Protein AF-A0A353N3M9-F1 (afdb_monomer_lite)

Secondary structure (DSSP, 8-state):
-EE----S--PPPSS--HHHHHHHHHHHHHHHHHHHHHTT-SSEE----TT--TT-GGGHHHHHHHHHHHHHHHHHHHHHHHHHHHHHHHHHS--

Foldseek 3Di:
DEEDAQEP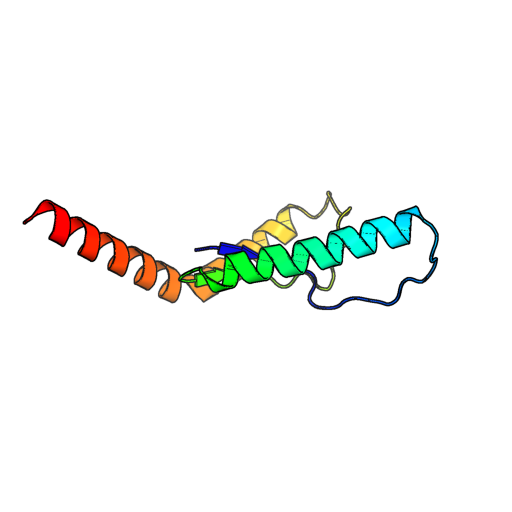DDDDDPDPDPVSVVVSVVSVVVVVVSVVVQVPDLDYQYFHCHPPDPPPPVCVVVVVVSSVVSVVVCVVSVVVVVVVVVVVVVVVVVD

Radius of gyration: 18.01 Å; chains: 1; bounding box: 42×25×53 Å

Sequence (95 aa):
IAVSVDPSAMPRIEDPNMINIMRRCDLIRGIYISRIQTEKADVCICPDMSDTHWSEFLSSREFMRIGEEEARKRLPEIRKATRRRRNWLFRLLSS

Structure (mmCIF, N/CA/C/O backbone):
data_AF-A0A353N3M9-F1
#
_entry.id   AF-A0A353N3M9-F1
#
loop_
_atom_site.group_PDB
_atom_site.id
_atom_site.type_symbol
_atom_site.label_atom_id
_atom_site.label_alt_id
_atom_site.label_comp_id
_atom_site.label_asym_id
_atom_site.label_entity_id
_atom_site.label_seq_id
_atom_site.pdbx_PDB_ins_code
_atom_site.Cartn_x
_atom_site.Cartn_y
_atom_site.Cartn_z
_atom_site.occupancy
_atom_site.B_iso_or_equiv
_atom_site.auth_seq_id
_atom_site.auth_comp_id
_atom_site.auth_asym_id
_atom_site.auth_atom_id
_atom_site.pdbx_PDB_model_num
ATOM 1 N N . ILE A 1 1 ? -8.946 -2.622 9.921 1.00 92.06 1 ILE A N 1
ATOM 2 C CA . ILE A 1 1 ? -8.090 -1.511 9.453 1.00 92.06 1 ILE A CA 1
ATOM 3 C C . ILE A 1 1 ? -7.161 -2.111 8.418 1.00 92.06 1 ILE A C 1
ATOM 5 O O . ILE A 1 1 ? -6.608 -3.167 8.706 1.00 92.06 1 ILE A O 1
ATOM 9 N N . ALA A 1 2 ? -7.061 -1.507 7.242 1.00 94.69 2 ALA A N 1
ATOM 10 C CA . ALA A 1 2 ? -6.159 -1.923 6.173 1.00 94.69 2 ALA A CA 1
ATOM 11 C C . ALA A 1 2 ? -5.273 -0.745 5.751 1.00 94.69 2 ALA A C 1
ATOM 13 O O . ALA A 1 2 ? -5.599 0.410 6.036 1.00 94.69 2 ALA A O 1
ATOM 14 N N . VAL A 1 3 ? -4.164 -1.054 5.086 1.00 93.69 3 VAL A N 1
ATOM 15 C CA . VAL A 1 3 ? -3.255 -0.078 4.483 1.00 93.69 3 VAL A CA 1
ATOM 16 C C . VAL A 1 3 ? -3.029 -0.510 3.039 1.00 93.69 3 VAL A C 1
ATOM 18 O O . VAL A 1 3 ? -2.722 -1.679 2.814 1.00 93.69 3 VAL A O 1
ATOM 21 N N . SER A 1 4 ? -3.197 0.401 2.084 1.00 92.94 4 SER A N 1
ATOM 22 C CA . SER A 1 4 ? -2.866 0.172 0.673 1.00 92.94 4 SER A CA 1
ATOM 23 C C . SER A 1 4 ? -1.878 1.231 0.203 1.00 92.94 4 SER A C 1
ATOM 25 O O . SER A 1 4 ? -2.028 2.407 0.513 1.00 92.94 4 SER A O 1
ATOM 27 N N . VAL A 1 5 ? -0.868 0.787 -0.540 1.00 90.62 5 VAL A N 1
ATOM 28 C CA . VAL A 1 5 ? 0.147 1.623 -1.203 1.00 90.62 5 VAL A CA 1
ATOM 29 C C . VAL A 1 5 ? 0.080 1.441 -2.721 1.00 90.62 5 VAL A C 1
ATOM 31 O O . VAL A 1 5 ? 1.086 1.540 -3.422 1.00 90.62 5 VAL A O 1
ATOM 34 N N . ASP A 1 6 ? -1.103 1.083 -3.225 1.00 89.44 6 ASP A N 1
ATOM 35 C CA . ASP A 1 6 ? -1.316 0.889 -4.654 1.00 89.44 6 ASP A CA 1
ATOM 36 C C . ASP A 1 6 ? -1.061 2.200 -5.413 1.00 89.44 6 ASP A C 1
ATOM 38 O O . ASP A 1 6 ? -1.424 3.276 -4.930 1.00 89.44 6 ASP A O 1
ATOM 42 N N . PRO A 1 7 ? -0.457 2.140 -6.611 1.00 83.56 7 PRO A N 1
ATOM 43 C CA . PRO A 1 7 ? -0.185 3.340 -7.385 1.00 83.56 7 PRO A CA 1
ATOM 44 C C . PRO A 1 7 ? -1.491 4.031 -7.799 1.00 83.56 7 PRO A C 1
ATOM 46 O O . PRO A 1 7 ? -2.440 3.384 -8.248 1.00 83.56 7 PRO A O 1
ATOM 49 N N . SER A 1 8 ? -1.515 5.362 -7.704 1.00 78.12 8 SER A N 1
ATOM 50 C CA . SER A 1 8 ? -2.668 6.193 -8.080 1.00 78.12 8 SER A CA 1
ATOM 51 C C . SER A 1 8 ? -2.890 6.265 -9.593 1.00 78.12 8 SER A C 1
ATOM 53 O O . SER A 1 8 ? -4.012 6.480 -10.054 1.00 78.12 8 SER A O 1
ATOM 55 N N . ALA A 1 9 ? -1.832 6.044 -10.375 1.00 81.69 9 ALA A N 1
ATOM 56 C CA . ALA A 1 9 ? -1.866 6.042 -11.827 1.00 81.69 9 ALA A CA 1
ATOM 57 C C . ALA A 1 9 ? -1.111 4.846 -12.407 1.00 81.69 9 ALA A C 1
ATOM 59 O O . ALA A 1 9 ? -0.164 4.316 -11.828 1.00 81.69 9 ALA A O 1
ATOM 60 N N . MET A 1 10 ? -1.529 4.438 -13.603 1.0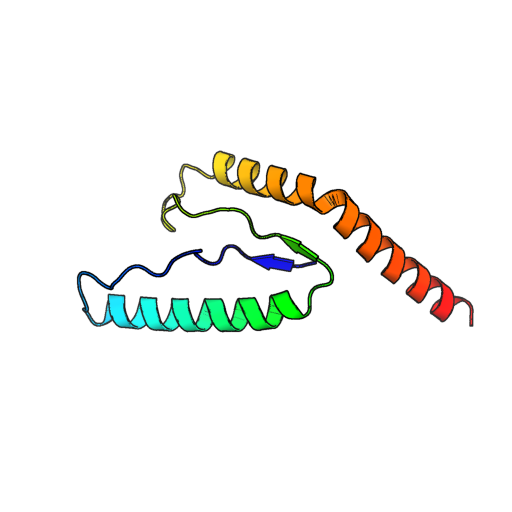0 82.69 10 MET A N 1
ATOM 61 C CA . MET A 1 10 ? -0.942 3.316 -14.320 1.00 82.69 10 MET A CA 1
ATOM 62 C C . MET A 1 10 ? -0.356 3.796 -15.652 1.00 82.69 10 MET A C 1
ATOM 64 O O . MET A 1 10 ? -1.047 3.728 -16.672 1.00 82.69 10 MET A O 1
ATOM 68 N N . PRO A 1 11 ? 0.907 4.262 -15.689 1.00 81.81 11 PRO A N 1
ATOM 69 C CA . PRO A 1 11 ? 1.500 4.800 -16.912 1.00 81.81 11 PRO A CA 1
ATOM 70 C C . PRO A 1 11 ? 1.567 3.734 -18.010 1.00 81.81 11 PRO A C 1
ATOM 72 O O . PRO A 1 11 ? 1.499 2.530 -17.729 1.00 81.81 11 PRO A O 1
ATOM 75 N N . ARG A 1 12 ? 1.665 4.171 -19.268 1.00 85.62 12 ARG A N 1
ATOM 76 C CA . ARG A 1 12 ? 1.800 3.272 -20.421 1.00 85.62 12 ARG A CA 1
ATOM 77 C C . ARG A 1 12 ? 3.108 2.483 -20.309 1.00 85.62 12 ARG A C 1
ATOM 79 O O . ARG A 1 12 ? 4.097 2.996 -19.802 1.00 85.62 12 ARG A O 1
ATOM 86 N N . ILE A 1 13 ? 3.112 1.239 -20.783 1.00 85.50 13 ILE A N 1
ATOM 87 C CA . ILE A 1 13 ? 4.356 0.469 -20.895 1.00 85.50 13 ILE A CA 1
ATOM 88 C C . ILE A 1 13 ? 5.173 1.072 -22.043 1.00 85.50 13 ILE A C 1
ATOM 90 O O . ILE A 1 13 ? 4.711 1.055 -23.183 1.00 85.50 13 ILE A O 1
ATOM 94 N N . GLU A 1 14 ? 6.349 1.619 -21.734 1.00 81.81 14 GLU A N 1
ATOM 95 C CA . GLU A 1 14 ? 7.248 2.224 -22.727 1.00 81.81 14 GLU A CA 1
ATOM 96 C C . GLU A 1 14 ? 7.986 1.163 -23.558 1.00 81.81 14 GLU A C 1
ATOM 98 O O . GLU A 1 14 ? 8.026 1.268 -24.780 1.00 81.81 14 GLU A O 1
ATOM 103 N N . ASP A 1 15 ? 8.484 0.102 -22.912 1.00 90.81 15 ASP A N 1
ATOM 104 C CA . ASP A 1 15 ? 9.151 -1.039 -23.554 1.00 90.81 15 ASP A CA 1
ATOM 105 C C . ASP A 1 15 ? 8.396 -2.348 -23.248 1.00 90.81 15 ASP A C 1
ATOM 107 O O . ASP A 1 15 ? 8.549 -2.911 -22.156 1.00 90.81 15 ASP A O 1
ATOM 111 N N . PRO A 1 16 ? 7.535 -2.840 -24.159 1.00 90.56 16 PRO A N 1
ATOM 112 C CA . PRO A 1 16 ? 6.673 -3.996 -23.925 1.00 90.56 16 PRO A CA 1
ATOM 113 C C . PRO A 1 16 ? 7.405 -5.333 -24.117 1.00 90.56 16 PRO A C 1
ATOM 115 O O . PRO A 1 16 ? 6.929 -6.225 -24.817 1.00 90.56 16 PRO A O 1
ATOM 118 N N . ASN A 1 17 ? 8.559 -5.503 -23.476 1.00 95.06 17 ASN A N 1
ATOM 119 C CA . ASN A 1 17 ? 9.207 -6.805 -23.382 1.00 95.06 17 ASN A CA 1
ATOM 120 C C . ASN A 1 17 ? 8.448 -7.739 -22.412 1.00 95.06 17 ASN A C 1
ATOM 122 O O . ASN A 1 17 ? 7.640 -7.297 -21.590 1.00 95.06 17 ASN A O 1
ATOM 126 N N . MET A 1 18 ? 8.726 -9.046 -22.487 1.00 95.50 18 MET A N 1
ATOM 127 C CA . MET A 1 18 ? 8.030 -10.065 -21.685 1.00 95.50 18 MET A CA 1
ATOM 128 C C . MET A 1 18 ? 8.065 -9.767 -20.177 1.00 95.50 18 MET A C 1
ATOM 130 O O . MET A 1 18 ? 7.047 -9.894 -19.502 1.00 95.50 18 MET A O 1
ATOM 134 N N . ILE A 1 19 ? 9.208 -9.320 -19.649 1.00 92.56 19 ILE A N 1
ATOM 135 C CA . ILE A 1 19 ? 9.373 -9.015 -18.221 1.00 92.56 19 ILE A CA 1
ATOM 136 C C . ILE A 1 19 ? 8.475 -7.845 -17.807 1.00 92.56 19 ILE A C 1
ATOM 138 O O . ILE A 1 19 ? 7.791 -7.917 -16.785 1.00 92.56 19 ILE A O 1
ATOM 142 N N . ASN A 1 20 ? 8.428 -6.785 -18.614 1.00 90.31 20 ASN A N 1
ATOM 143 C CA . ASN A 1 20 ? 7.592 -5.617 -18.348 1.00 90.31 20 ASN A CA 1
ATOM 144 C C . ASN A 1 20 ? 6.096 -5.932 -18.474 1.00 90.31 20 ASN A C 1
ATOM 146 O O . ASN A 1 20 ? 5.303 -5.456 -17.658 1.00 90.31 20 ASN A O 1
ATOM 150 N N . ILE A 1 21 ? 5.709 -6.779 -19.434 1.00 93.75 21 ILE A N 1
ATOM 151 C CA . ILE A 1 21 ? 4.333 -7.278 -19.560 1.00 93.75 21 ILE A CA 1
ATOM 152 C C . ILE A 1 21 ? 3.945 -8.083 -18.314 1.00 93.75 21 ILE A C 1
ATOM 154 O O . ILE A 1 21 ? 2.921 -7.789 -17.698 1.00 93.75 21 ILE A O 1
ATOM 158 N N . MET A 1 22 ? 4.774 -9.044 -17.895 1.00 94.12 22 MET A N 1
ATOM 159 C CA . MET A 1 22 ? 4.511 -9.861 -16.705 1.00 94.12 22 MET A CA 1
ATOM 160 C C . MET A 1 22 ? 4.399 -9.006 -15.439 1.00 94.12 22 MET A C 1
ATOM 162 O O . MET A 1 22 ? 3.408 -9.113 -14.717 1.00 94.12 22 MET A O 1
ATOM 166 N N . ARG A 1 23 ? 5.346 -8.081 -15.217 1.00 89.50 23 ARG A N 1
ATOM 167 C CA . ARG A 1 23 ? 5.297 -7.136 -14.090 1.00 89.50 23 ARG A CA 1
ATOM 168 C C . ARG A 1 23 ? 4.004 -6.321 -14.104 1.00 89.50 23 ARG A C 1
ATOM 170 O O . ARG A 1 23 ? 3.412 -6.093 -13.051 1.00 89.50 23 ARG A O 1
ATOM 177 N N . ARG A 1 24 ? 3.540 -5.887 -15.281 1.00 91.12 24 ARG A N 1
ATOM 178 C CA . ARG A 1 24 ? 2.279 -5.148 -15.399 1.00 91.12 24 ARG A CA 1
ATOM 179 C C . ARG A 1 24 ? 1.073 -6.015 -15.051 1.00 91.12 24 ARG A C 1
ATOM 181 O O . ARG A 1 24 ? 0.193 -5.538 -14.339 1.00 91.12 24 ARG A O 1
ATOM 188 N N . CYS A 1 25 ? 1.026 -7.257 -15.526 1.00 94.38 25 CYS A N 1
ATOM 189 C CA . CYS A 1 25 ? -0.038 -8.197 -15.179 1.00 94.38 25 CYS A CA 1
ATOM 190 C C . CYS A 1 25 ? -0.104 -8.437 -13.666 1.00 94.38 25 CYS A C 1
ATOM 192 O O . CYS A 1 25 ? -1.193 -8.397 -13.091 1.00 94.38 25 CYS A O 1
ATOM 194 N N . ASP A 1 26 ? 1.047 -8.625 -13.019 1.00 92.75 26 ASP A N 1
ATOM 195 C CA . ASP A 1 26 ? 1.122 -8.819 -11.571 1.00 92.75 26 ASP A CA 1
ATOM 196 C C . ASP A 1 26 ? 0.707 -7.562 -10.802 1.00 92.75 26 ASP A C 1
ATOM 198 O O . ASP A 1 26 ? -0.050 -7.670 -9.840 1.00 92.75 26 ASP A O 1
ATOM 202 N N . LEU A 1 27 ? 1.104 -6.371 -11.265 1.00 91.06 27 LEU A N 1
ATOM 203 C CA . LEU A 1 27 ? 0.662 -5.107 -10.677 1.00 91.06 27 LEU A CA 1
ATOM 204 C C . LEU A 1 27 ? -0.862 -4.932 -10.786 1.00 91.06 27 LEU A C 1
ATOM 206 O O . LEU A 1 27 ? -1.510 -4.629 -9.789 1.00 91.06 27 LEU A O 1
ATOM 210 N N . ILE A 1 28 ? -1.456 -5.166 -11.966 1.00 93.31 28 ILE A N 1
ATOM 211 C CA . ILE A 1 28 ? -2.918 -5.095 -12.161 1.00 93.31 28 ILE A CA 1
ATOM 212 C C . ILE A 1 28 ? -3.621 -6.072 -11.219 1.00 93.31 28 ILE A C 1
ATOM 214 O O . ILE A 1 28 ? -4.558 -5.692 -10.516 1.00 93.31 28 ILE A O 1
ATOM 218 N N . ARG A 1 29 ? -3.162 -7.328 -11.181 1.00 94.88 29 ARG A N 1
ATOM 219 C CA . ARG A 1 29 ? -3.722 -8.351 -10.293 1.00 94.88 29 ARG A CA 1
ATOM 220 C C . ARG A 1 29 ? -3.622 -7.920 -8.828 1.00 94.88 29 ARG A C 1
ATOM 222 O O . ARG A 1 29 ? -4.607 -8.038 -8.102 1.00 94.88 29 ARG A O 1
ATOM 229 N N . GLY A 1 30 ? -2.462 -7.415 -8.413 1.00 93.31 30 GLY A N 1
ATOM 230 C CA . GLY A 1 30 ? -2.201 -6.929 -7.060 1.00 93.31 30 GLY A CA 1
ATOM 231 C C . GLY A 1 30 ? -3.174 -5.831 -6.642 1.00 93.31 30 GLY A C 1
ATOM 232 O O . GLY A 1 30 ? -3.826 -5.974 -5.610 1.00 93.31 30 GLY A O 1
ATOM 233 N N . ILE A 1 31 ? -3.365 -4.815 -7.490 1.00 92.44 31 ILE A N 1
ATOM 234 C CA . ILE A 1 31 ? -4.306 -3.711 -7.242 1.00 92.44 31 ILE A CA 1
ATOM 235 C C . ILE A 1 31 ? -5.735 -4.235 -7.061 1.00 92.44 31 ILE A C 1
ATOM 237 O O . ILE A 1 31 ? -6.426 -3.848 -6.121 1.00 92.44 31 ILE A O 1
ATOM 241 N N . TYR A 1 32 ? -6.194 -5.146 -7.92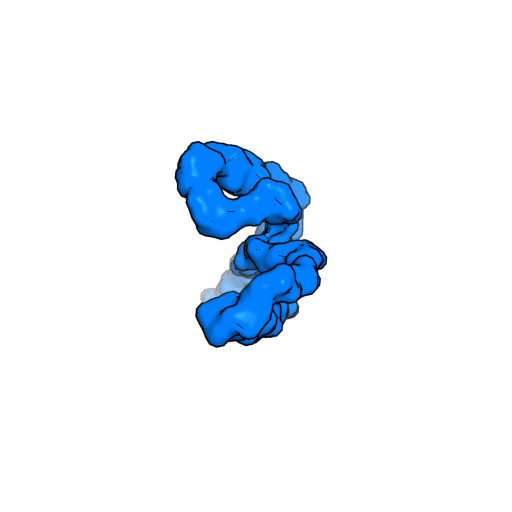6 1.00 94.38 32 TYR A N 1
ATOM 242 C CA . TYR A 1 32 ? -7.539 -5.718 -7.800 1.00 94.38 32 TYR A CA 1
ATOM 243 C C . TYR A 1 32 ? -7.718 -6.513 -6.500 1.00 94.38 32 TYR A C 1
ATOM 245 O O . TYR A 1 32 ? -8.743 -6.377 -5.832 1.00 94.38 32 TYR A O 1
ATOM 253 N N . ILE A 1 33 ? -6.726 -7.319 -6.112 1.00 93.25 33 ILE A N 1
ATOM 254 C CA . ILE A 1 33 ? -6.763 -8.082 -4.856 1.00 93.25 33 ILE A CA 1
ATOM 255 C C . ILE A 1 33 ? -6.767 -7.136 -3.652 1.00 93.25 33 ILE A C 1
ATOM 257 O O . ILE A 1 33 ? -7.602 -7.285 -2.758 1.00 93.25 33 ILE A O 1
ATOM 261 N N . SER A 1 34 ? -5.865 -6.155 -3.645 1.00 93.31 34 SER A N 1
ATOM 262 C CA . SER A 1 34 ? -5.758 -5.138 -2.599 1.00 93.31 34 SER A CA 1
ATOM 263 C C . SER A 1 34 ? -7.070 -4.368 -2.445 1.00 93.31 34 SER A C 1
ATOM 265 O O . SER A 1 34 ? -7.586 -4.230 -1.335 1.00 93.31 34 SER A O 1
ATOM 267 N N . ARG A 1 35 ? -7.704 -3.977 -3.554 1.00 92.38 35 ARG A N 1
ATOM 268 C CA . ARG A 1 35 ? -9.024 -3.336 -3.549 1.00 92.38 35 ARG A CA 1
ATOM 269 C C . ARG A 1 35 ? -10.097 -4.206 -2.889 1.00 92.38 35 ARG A C 1
ATOM 271 O O . ARG A 1 35 ? -10.790 -3.741 -1.992 1.00 92.38 35 ARG A O 1
ATOM 278 N N . ILE A 1 36 ? -10.198 -5.483 -3.261 1.00 93.12 36 ILE A N 1
ATOM 279 C CA . ILE A 1 36 ? -11.180 -6.410 -2.664 1.00 93.12 36 ILE A CA 1
ATOM 280 C C . ILE A 1 36 ? -10.952 -6.575 -1.151 1.00 93.12 36 ILE A C 1
ATOM 282 O O . ILE A 1 36 ? -11.904 -6.731 -0.382 1.00 93.12 36 ILE A O 1
ATOM 286 N N . GLN A 1 37 ? -9.694 -6.571 -0.704 1.00 90.75 37 GLN A N 1
ATOM 287 C CA . GLN A 1 37 ? -9.354 -6.678 0.716 1.00 90.75 37 GLN A CA 1
ATOM 288 C C . GLN A 1 37 ? -9.651 -5.382 1.481 1.00 90.75 37 GLN A C 1
ATOM 290 O O . GLN A 1 37 ? -10.196 -5.430 2.586 1.00 90.75 37 GLN A O 1
ATOM 295 N N . THR A 1 38 ? -9.322 -4.230 0.897 1.00 93.81 38 THR A N 1
ATOM 296 C CA . THR A 1 38 ? -9.499 -2.911 1.519 1.00 93.81 38 THR A CA 1
ATOM 297 C C . THR A 1 38 ? -10.963 -2.475 1.572 1.00 93.81 38 THR A C 1
ATOM 299 O O . THR A 1 38 ? -11.360 -1.884 2.574 1.00 93.81 38 THR A O 1
ATOM 302 N N . GLU A 1 39 ? -11.799 -2.855 0.598 1.00 92.44 39 GLU A N 1
ATOM 303 C CA . GLU A 1 39 ? -13.257 -2.619 0.611 1.00 92.44 39 GLU A CA 1
ATOM 304 C C . GLU A 1 39 ? -13.956 -3.253 1.828 1.00 92.44 39 GLU A C 1
ATOM 306 O O . GLU A 1 39 ? -14.998 -2.777 2.276 1.00 92.44 39 GLU A O 1
ATOM 311 N N . LYS A 1 40 ? -13.373 -4.308 2.410 1.00 91.19 40 LYS A N 1
ATOM 312 C CA . LYS A 1 40 ? -13.897 -4.975 3.614 1.00 91.19 40 LYS A CA 1
ATOM 313 C C . LYS A 1 40 ? -13.392 -4.356 4.920 1.00 91.19 40 LYS A C 1
ATOM 315 O O . LYS A 1 40 ? -13.784 -4.801 6.001 1.00 91.19 40 LYS A O 1
ATOM 320 N N . ALA A 1 41 ? -12.488 -3.382 4.860 1.00 92.69 41 ALA A N 1
ATOM 321 C CA . ALA A 1 41 ? -11.901 -2.785 6.047 1.00 92.69 41 ALA A CA 1
ATOM 322 C C . ALA A 1 41 ? -12.791 -1.672 6.619 1.00 92.69 41 ALA A C 1
ATOM 324 O O . ALA A 1 41 ? -13.267 -0.807 5.898 1.00 92.69 41 ALA A O 1
ATOM 325 N N . ASP A 1 42 ? -12.929 -1.629 7.951 1.00 94.06 42 ASP A N 1
ATOM 326 C CA . ASP A 1 42 ? -13.629 -0.527 8.638 1.00 94.06 42 ASP A CA 1
ATOM 327 C C . ASP A 1 42 ? -12.992 0.852 8.371 1.00 94.06 42 ASP A C 1
ATOM 329 O O . ASP A 1 42 ? -13.662 1.876 8.447 1.00 94.06 42 ASP A O 1
ATOM 333 N N . VAL A 1 43 ? -11.676 0.863 8.135 1.00 95.19 43 VAL A N 1
ATOM 334 C CA . VAL A 1 43 ? -10.858 2.040 7.819 1.00 95.19 43 VAL A CA 1
ATOM 335 C C . VAL A 1 43 ? -9.729 1.574 6.905 1.00 95.19 43 VAL A C 1
ATOM 337 O O . VAL A 1 43 ? -9.071 0.576 7.230 1.00 95.19 43 VAL A O 1
ATOM 340 N N . CYS A 1 44 ? -9.494 2.294 5.810 1.00 95.06 44 CYS A N 1
ATOM 341 C CA . CYS A 1 44 ? -8.359 2.093 4.915 1.00 95.06 44 CYS A CA 1
ATOM 342 C C . CYS A 1 44 ? -7.462 3.337 4.928 1.00 95.06 44 CYS A C 1
ATOM 344 O O . CYS A 1 44 ? -7.955 4.455 4.773 1.00 95.06 44 CYS A O 1
ATOM 346 N N . ILE A 1 45 ? -6.162 3.136 5.140 1.00 95.12 45 ILE A N 1
ATOM 347 C CA . ILE A 1 45 ? -5.137 4.180 5.063 1.00 95.12 45 ILE A CA 1
ATOM 348 C C . ILE A 1 45 ? -4.459 4.044 3.699 1.00 95.12 45 ILE A C 1
ATOM 350 O O . ILE A 1 45 ? -3.935 2.975 3.388 1.00 95.12 45 ILE A O 1
ATOM 354 N N . CYS A 1 46 ? -4.490 5.105 2.898 1.00 92.88 46 CYS A N 1
ATOM 355 C CA . 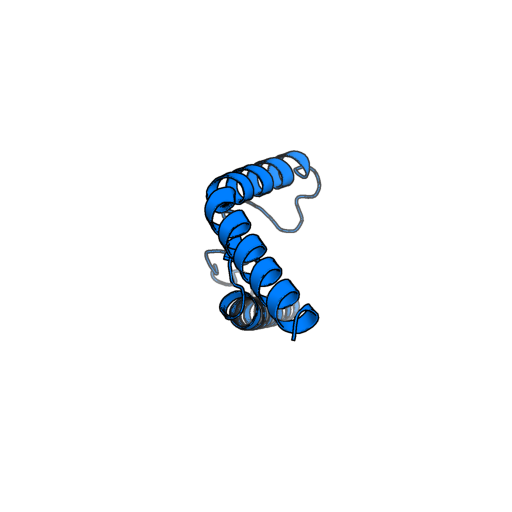CYS A 1 46 ? -3.945 5.118 1.541 1.00 92.88 46 CYS A CA 1
ATOM 356 C C . CYS A 1 46 ? -2.982 6.299 1.407 1.00 92.88 46 CYS A C 1
ATOM 358 O O . CYS A 1 46 ? -3.424 7.374 0.999 1.00 92.88 46 CYS A O 1
ATOM 360 N N . PRO A 1 47 ? -1.716 6.152 1.833 1.00 91.50 47 PRO A N 1
ATOM 361 C CA . PRO A 1 47 ? -0.746 7.211 1.653 1.00 91.50 47 PRO A CA 1
ATOM 362 C C . PRO A 1 47 ? -0.487 7.520 0.186 1.00 91.50 47 PRO A C 1
ATOM 364 O O . PRO A 1 47 ? -0.537 6.630 -0.662 1.00 91.50 47 PRO A O 1
ATOM 367 N N . ASP A 1 48 ? -0.213 8.792 -0.093 1.00 86.38 48 ASP A N 1
ATOM 368 C CA . ASP A 1 48 ? 0.154 9.224 -1.433 1.00 86.38 48 ASP A CA 1
ATOM 369 C C . ASP A 1 48 ? 1.602 8.825 -1.733 1.00 86.38 48 ASP A C 1
ATOM 371 O O . ASP A 1 48 ? 2.525 9.194 -1.009 1.00 86.38 48 ASP A O 1
ATOM 375 N N . MET A 1 49 ? 1.773 8.036 -2.791 1.00 83.75 49 MET A N 1
ATOM 376 C CA . MET A 1 49 ? 3.051 7.466 -3.220 1.00 83.75 49 MET A CA 1
ATOM 377 C C . MET A 1 49 ? 3.362 7.836 -4.681 1.00 83.75 49 MET A C 1
ATOM 379 O O . MET A 1 49 ? 4.176 7.167 -5.317 1.00 83.75 49 MET A O 1
ATOM 383 N N . SER A 1 50 ? 2.698 8.856 -5.247 1.00 75.38 50 SER A N 1
ATOM 384 C CA . SER A 1 50 ? 2.776 9.200 -6.677 1.00 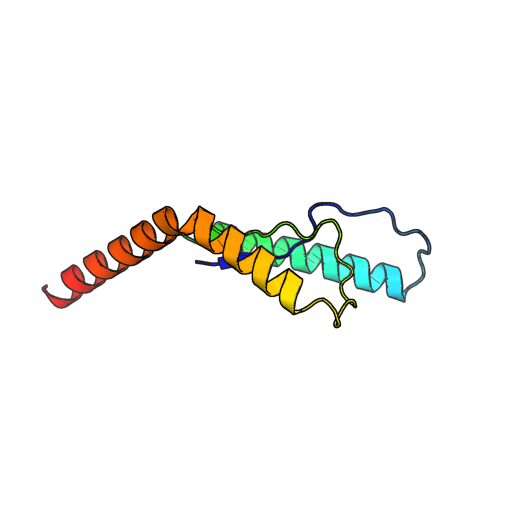75.38 50 SER A CA 1
ATOM 385 C C . SER A 1 50 ? 4.188 9.497 -7.192 1.00 75.38 50 SER A C 1
ATOM 387 O O . SER A 1 50 ? 4.472 9.200 -8.350 1.00 75.38 50 SER A O 1
ATOM 389 N N . ASP A 1 51 ? 5.077 10.001 -6.334 1.00 70.81 51 ASP A N 1
ATOM 390 C CA . ASP A 1 51 ? 6.452 10.372 -6.701 1.00 70.81 51 ASP A CA 1
ATOM 391 C C . ASP A 1 51 ? 7.499 9.316 -6.302 1.00 70.81 51 ASP A C 1
ATOM 393 O O . ASP A 1 51 ? 8.698 9.574 -6.340 1.00 70.81 51 ASP A O 1
ATOM 397 N N . THR A 1 52 ? 7.067 8.118 -5.896 1.00 73.56 52 THR A N 1
ATOM 398 C CA . THR A 1 52 ? 7.964 7.083 -5.365 1.00 73.56 52 THR A CA 1
ATOM 399 C C . THR A 1 52 ? 8.228 5.967 -6.366 1.00 73.56 52 THR A C 1
ATOM 401 O O . THR A 1 52 ? 7.304 5.325 -6.872 1.00 73.56 52 THR A O 1
ATOM 404 N N . HIS A 1 53 ? 9.506 5.635 -6.572 1.00 73.56 53 HIS A N 1
ATOM 405 C CA . HIS A 1 53 ? 9.874 4.421 -7.292 1.00 73.56 53 HIS A CA 1
ATOM 406 C C . HIS A 1 53 ? 10.011 3.228 -6.334 1.00 73.56 53 HIS A C 1
ATOM 408 O O . HIS A 1 53 ? 10.651 3.310 -5.289 1.00 73.56 53 HIS A O 1
ATOM 414 N N . TRP A 1 54 ? 9.477 2.066 -6.719 1.00 67.69 54 TRP A N 1
ATOM 415 C CA . TRP A 1 54 ? 9.489 0.842 -5.896 1.00 67.69 54 TRP A CA 1
ATOM 416 C C . TRP A 1 54 ? 10.893 0.342 -5.500 1.00 67.69 54 TRP A C 1
ATOM 418 O O . TRP A 1 54 ? 11.025 -0.477 -4.596 1.00 67.69 54 TRP A O 1
ATOM 428 N N . SER A 1 55 ? 11.943 0.804 -6.182 1.00 76.62 55 SER A N 1
ATOM 429 C CA . SER A 1 55 ? 13.341 0.459 -5.886 1.00 76.62 55 SER A CA 1
ATOM 430 C C . SER A 1 55 ? 14.073 1.505 -5.039 1.00 76.62 55 SER A C 1
ATOM 432 O O . SER A 1 55 ? 15.292 1.422 -4.887 1.00 76.62 55 SER A O 1
ATOM 434 N N . GLU A 1 56 ? 13.381 2.524 -4.536 1.00 81.12 56 GLU A N 1
ATOM 435 C CA . GLU A 1 56 ? 13.996 3.631 -3.809 1.00 81.12 56 GLU A CA 1
ATOM 436 C C . GLU A 1 56 ? 14.167 3.305 -2.319 1.00 81.12 56 GLU A C 1
ATOM 438 O O . GLU A 1 56 ? 13.464 3.797 -1.444 1.00 81.12 56 GLU A O 1
ATOM 443 N N . PHE A 1 57 ? 15.137 2.447 -2.006 1.00 79.88 57 PHE A N 1
ATOM 444 C CA . PHE A 1 57 ? 15.344 1.961 -0.635 1.00 79.88 57 PHE A CA 1
ATOM 445 C C . PHE A 1 57 ? 15.970 2.992 0.319 1.00 79.88 57 PHE A C 1
ATOM 447 O O . PHE A 1 57 ? 15.909 2.824 1.539 1.00 79.88 57 PHE A O 1
ATOM 454 N N . LEU A 1 58 ? 16.572 4.062 -0.207 1.00 84.50 58 LEU A N 1
ATOM 455 C CA . LEU A 1 58 ? 17.258 5.076 0.603 1.00 84.50 58 LEU A CA 1
ATOM 456 C C . LEU A 1 58 ? 16.288 6.056 1.286 1.00 84.50 58 LEU A C 1
ATOM 458 O O . LEU A 1 58 ? 16.638 6.644 2.309 1.00 84.50 58 LEU A O 1
ATOM 462 N N . SER A 1 59 ? 15.052 6.157 0.795 1.00 84.88 59 SER A N 1
ATOM 463 C CA . SER A 1 59 ? 14.046 7.131 1.247 1.00 84.88 59 SER A CA 1
ATOM 464 C C . SER A 1 59 ? 13.109 6.584 2.335 1.00 84.88 59 SER A C 1
ATOM 466 O O . SER A 1 59 ? 12.023 7.101 2.572 1.00 84.88 59 SER A O 1
ATOM 468 N N . SER A 1 60 ? 13.544 5.553 3.068 1.00 86.94 60 SER A N 1
ATOM 469 C CA . SER A 1 60 ? 12.746 4.887 4.112 1.00 86.94 60 SER A CA 1
ATOM 470 C C . SER A 1 60 ? 12.158 5.833 5.170 1.00 86.94 60 SER A C 1
ATOM 472 O O . SER A 1 60 ? 11.006 5.659 5.562 1.00 86.94 60 SER A O 1
ATOM 474 N N . ARG A 1 61 ? 12.908 6.853 5.616 1.00 90.00 61 ARG A N 1
ATOM 475 C CA . ARG A 1 61 ? 12.398 7.850 6.579 1.00 90.00 61 ARG A CA 1
ATOM 476 C C . ARG A 1 61 ? 11.239 8.658 6.009 1.00 90.00 61 ARG A C 1
ATOM 478 O O . ARG A 1 61 ? 10.307 8.972 6.741 1.00 90.00 61 ARG A O 1
ATOM 485 N N . GLU A 1 62 ? 11.303 8.980 4.724 1.00 89.50 62 GLU A N 1
ATOM 486 C CA . GLU A 1 62 ? 10.259 9.743 4.054 1.00 89.50 62 GLU A CA 1
ATOM 487 C C . GLU A 1 62 ? 8.980 8.912 3.932 1.00 89.50 62 GLU A C 1
ATOM 489 O O . GLU A 1 62 ? 7.905 9.378 4.301 1.00 89.50 62 GLU A O 1
ATOM 494 N N . PHE A 1 63 ? 9.091 7.631 3.570 1.00 89.56 63 PHE A N 1
ATOM 495 C CA . PHE A 1 63 ? 7.933 6.730 3.553 1.00 89.56 63 PHE A CA 1
ATOM 496 C C . PHE A 1 63 ? 7.300 6.552 4.935 1.00 89.56 63 PHE A C 1
ATOM 498 O O . PHE A 1 63 ? 6.074 6.516 5.050 1.00 89.56 63 PHE A O 1
ATOM 505 N N . MET A 1 64 ? 8.113 6.478 5.996 1.00 91.25 64 MET A N 1
ATOM 506 C CA . MET A 1 64 ? 7.595 6.453 7.368 1.00 91.25 64 MET A CA 1
ATOM 507 C C . MET A 1 64 ? 6.831 7.738 7.691 1.00 91.25 64 MET A C 1
ATOM 509 O O . MET A 1 64 ? 5.723 7.663 8.216 1.00 91.25 64 MET A O 1
ATOM 513 N N . ARG A 1 65 ? 7.382 8.904 7.331 1.00 93.31 65 ARG A N 1
ATOM 514 C CA . ARG A 1 65 ? 6.739 10.206 7.548 1.00 93.31 65 ARG A CA 1
ATOM 515 C C . ARG A 1 65 ? 5.388 10.294 6.835 1.00 93.31 65 ARG A C 1
ATOM 517 O O . ARG A 1 65 ? 4.394 10.631 7.474 1.00 93.31 65 ARG A O 1
ATOM 524 N N . ILE A 1 66 ? 5.335 9.938 5.551 1.00 92.81 66 ILE A N 1
ATOM 525 C CA . ILE A 1 66 ? 4.098 9.935 4.753 1.00 92.81 66 ILE A CA 1
ATOM 526 C C . ILE A 1 66 ? 3.060 8.994 5.386 1.00 92.81 66 ILE A C 1
ATOM 528 O O . ILE A 1 66 ? 1.905 9.373 5.592 1.00 92.81 66 ILE A O 1
ATOM 532 N N . GLY A 1 67 ? 3.476 7.781 5.764 1.00 93.19 67 GLY A N 1
ATOM 533 C CA . GLY A 1 67 ? 2.602 6.816 6.430 1.00 93.19 67 GLY A CA 1
ATOM 534 C C . GLY A 1 67 ? 2.072 7.313 7.779 1.00 93.19 67 GLY A C 1
ATOM 535 O O . GLY A 1 67 ? 0.884 7.157 8.074 1.00 93.19 67 GLY A O 1
ATOM 536 N N . GLU A 1 68 ? 2.921 7.945 8.594 1.00 95.31 68 GLU A N 1
ATOM 537 C CA . GLU A 1 68 ? 2.525 8.539 9.872 1.00 95.31 68 GLU A CA 1
ATOM 538 C C . GLU A 1 68 ? 1.512 9.670 9.699 1.00 95.31 68 GLU A C 1
ATOM 540 O O . GLU A 1 68 ? 0.527 9.729 10.438 1.00 95.31 68 GLU A O 1
ATOM 545 N N . GLU A 1 69 ? 1.740 10.573 8.749 1.00 95.62 69 GLU A N 1
ATOM 546 C CA . GLU A 1 69 ? 0.846 11.701 8.488 1.00 95.62 69 GLU A CA 1
ATOM 547 C C . GLU A 1 69 ? -0.545 11.225 8.072 1.00 95.62 69 GLU A C 1
ATOM 549 O O . GLU A 1 69 ? -1.556 11.696 8.601 1.00 95.62 69 GLU A O 1
ATOM 554 N N . GLU A 1 70 ? -0.606 10.227 7.199 1.00 95.75 70 GLU A N 1
ATOM 555 C CA . GLU A 1 70 ? -1.863 9.654 6.720 1.00 95.75 70 GLU A CA 1
ATOM 556 C C . GLU A 1 70 ? -2.588 8.859 7.805 1.00 95.75 70 GLU A C 1
ATOM 558 O O . GLU A 1 70 ? -3.803 8.993 7.989 1.00 95.75 70 GLU A O 1
ATOM 563 N N . ALA A 1 71 ? -1.848 8.119 8.632 1.00 96.00 71 ALA A N 1
ATOM 564 C CA . ALA A 1 71 ? -2.414 7.478 9.811 1.00 96.00 71 ALA A CA 1
ATOM 565 C C . ALA A 1 71 ? -2.963 8.505 10.817 1.00 96.00 71 ALA A C 1
ATOM 567 O O . ALA A 1 71 ? -4.059 8.308 11.353 1.00 96.00 71 ALA A O 1
ATOM 568 N N . ARG A 1 72 ? -2.252 9.621 11.051 1.00 96.75 72 ARG A N 1
ATOM 569 C CA . ARG A 1 72 ? -2.701 10.704 11.946 1.00 96.75 72 ARG A CA 1
ATOM 570 C C . ARG A 1 72 ? -4.012 11.320 11.471 1.00 96.75 72 ARG A C 1
ATOM 572 O O . ARG A 1 72 ? -4.912 11.492 12.295 1.00 96.75 72 ARG A O 1
ATOM 579 N N . LYS A 1 73 ? -4.164 11.574 10.166 1.00 96.50 73 LYS A N 1
ATOM 580 C CA . LYS A 1 73 ? -5.418 12.078 9.569 1.00 96.50 73 LYS A CA 1
ATOM 581 C C . LYS A 1 73 ? -6.601 11.137 9.832 1.00 96.50 73 LYS A C 1
ATOM 583 O O . LYS A 1 73 ? -7.710 11.598 10.089 1.00 96.50 73 LYS A O 1
ATOM 588 N N . ARG A 1 74 ? -6.362 9.820 9.848 1.00 95.81 74 ARG A N 1
ATOM 589 C CA . ARG A 1 74 ? -7.393 8.783 10.058 1.00 95.81 74 ARG A CA 1
ATOM 590 C C . ARG A 1 74 ? -7.589 8.351 11.514 1.00 95.81 74 ARG A C 1
ATOM 592 O O . ARG A 1 74 ? -8.469 7.531 11.790 1.00 95.81 74 ARG A O 1
ATOM 599 N N . LEU A 1 75 ? -6.841 8.9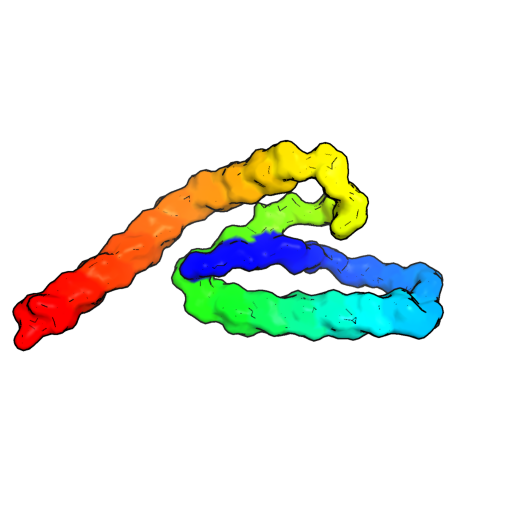06 12.474 1.00 95.69 75 LEU A N 1
ATOM 600 C CA . LEU A 1 75 ? -6.953 8.549 13.898 1.00 95.69 75 LEU A CA 1
ATOM 601 C C . LEU A 1 75 ? -8.390 8.583 14.455 1.00 95.69 75 LEU A C 1
ATOM 603 O O . LEU A 1 75 ? -8.738 7.668 15.211 1.00 95.69 75 LEU A O 1
ATOM 607 N N . PRO A 1 76 ? -9.249 9.570 14.122 1.00 94.81 76 PRO A N 1
ATOM 608 C CA . PRO A 1 76 ? -10.632 9.581 14.599 1.00 94.81 76 PRO A CA 1
ATOM 609 C C . PRO A 1 76 ? -11.439 8.359 14.131 1.00 94.81 76 PRO A C 1
ATOM 611 O O . PRO A 1 76 ? -12.122 7.719 14.937 1.00 94.81 76 PRO A O 1
ATOM 614 N N . GLU A 1 77 ? -11.323 7.995 12.852 1.00 95.12 77 GLU A N 1
ATOM 615 C CA . GLU A 1 77 ? -11.991 6.832 12.253 1.00 95.12 77 GLU A CA 1
ATOM 616 C C . GLU A 1 77 ? -11.477 5.527 12.872 1.00 95.12 77 GLU A C 1
ATOM 618 O O . GLU A 1 77 ? -12.267 4.676 13.288 1.00 95.12 77 GLU A O 1
ATOM 623 N N . ILE A 1 78 ? -10.154 5.412 13.028 1.00 94.31 78 ILE A N 1
ATOM 624 C CA . ILE A 1 78 ? -9.488 4.266 13.660 1.00 94.31 78 ILE A CA 1
ATOM 625 C C . ILE A 1 78 ? -10.012 4.061 15.084 1.00 94.31 78 ILE A C 1
ATOM 627 O O . ILE A 1 78 ? -10.449 2.966 15.443 1.00 94.31 78 ILE A O 1
ATOM 631 N N . ARG A 1 79 ? -10.038 5.124 15.899 1.00 93.94 79 ARG A N 1
ATOM 632 C CA . ARG A 1 79 ? -10.544 5.066 17.280 1.00 93.94 79 ARG A CA 1
ATOM 633 C C . ARG A 1 79 ? -12.008 4.626 17.328 1.00 93.94 79 ARG A C 1
ATOM 635 O O . ARG A 1 79 ? -12.373 3.805 18.175 1.00 93.94 79 ARG A O 1
ATOM 642 N N . LYS A 1 80 ? -12.845 5.133 16.416 1.00 93.44 80 LYS A N 1
ATOM 643 C CA . LYS A 1 80 ? -14.263 4.756 16.307 1.00 93.44 80 LYS A CA 1
ATOM 644 C C . LYS A 1 80 ? -14.428 3.270 15.970 1.00 93.44 80 LYS A C 1
ATOM 646 O O . LYS A 1 80 ? -15.201 2.585 16.647 1.00 93.44 80 LYS A O 1
ATOM 651 N N . ALA A 1 81 ? -13.690 2.768 14.980 1.00 91.44 81 ALA A N 1
ATOM 652 C CA . ALA A 1 81 ? -13.727 1.366 14.567 1.00 91.44 81 ALA A CA 1
ATOM 653 C C . ALA A 1 81 ? -13.292 0.421 15.703 1.00 91.44 81 ALA A C 1
ATOM 655 O O . ALA A 1 81 ? -13.991 -0.548 16.014 1.00 91.44 81 ALA A O 1
ATOM 656 N N . THR A 1 82 ? -12.202 0.751 16.402 1.00 89.19 82 THR A N 1
ATOM 657 C CA . THR A 1 82 ? -11.695 -0.050 17.528 1.00 89.19 82 THR A CA 1
ATOM 658 C C . THR A 1 82 ? -12.676 -0.078 18.703 1.00 89.19 82 THR A C 1
ATOM 660 O O . THR A 1 82 ? -12.928 -1.138 19.282 1.00 89.19 82 THR A O 1
ATOM 663 N N . ARG A 1 83 ? -13.311 1.058 19.033 1.00 87.56 83 ARG A N 1
ATOM 664 C CA . ARG A 1 83 ? -14.314 1.119 20.112 1.00 87.56 83 ARG A CA 1
ATOM 665 C C . ARG A 1 83 ? -15.554 0.276 19.801 1.00 87.56 83 ARG A C 1
ATOM 667 O O . ARG A 1 83 ? -16.072 -0.387 20.698 1.00 87.56 83 ARG A O 1
ATOM 674 N N . ARG A 1 84 ? -16.021 0.276 18.545 1.00 77.88 84 ARG A N 1
ATOM 675 C CA . ARG A 1 84 ? -17.181 -0.523 18.106 1.00 77.88 84 ARG A CA 1
ATOM 676 C C . ARG A 1 84 ? -16.945 -2.021 18.316 1.00 77.88 84 ARG A C 1
ATOM 678 O O . ARG A 1 84 ? -17.811 -2.685 18.880 1.00 77.88 84 ARG A O 1
ATOM 685 N N . ARG A 1 85 ? -15.771 -2.533 17.925 1.00 75.88 85 ARG A N 1
ATOM 686 C CA . ARG A 1 85 ? -15.413 -3.952 18.114 1.00 75.88 85 ARG A CA 1
ATOM 687 C C . ARG A 1 85 ? -15.338 -4.340 19.587 1.00 75.88 85 ARG A C 1
ATOM 689 O O . ARG A 1 85 ? -15.888 -5.365 19.976 1.00 75.88 85 ARG A O 1
ATOM 696 N N . ARG A 1 86 ? -14.722 -3.494 20.417 1.00 78.06 86 ARG A N 1
ATOM 697 C CA . ARG A 1 86 ? -14.611 -3.729 21.862 1.00 78.06 86 ARG A CA 1
ATOM 698 C C . ARG A 1 86 ? -15.983 -3.869 22.529 1.00 78.06 86 ARG A C 1
ATOM 700 O O . ARG A 1 86 ? -16.202 -4.804 23.286 1.00 78.06 86 ARG A O 1
ATOM 707 N N . ASN A 1 87 ? -16.923 -2.980 22.210 1.00 74.19 87 ASN A N 1
ATOM 708 C CA . ASN A 1 87 ? -18.271 -3.031 22.782 1.00 74.19 87 ASN A CA 1
ATOM 709 C C . ASN A 1 87 ? -19.060 -4.278 22.347 1.00 74.19 87 ASN A C 1
ATOM 711 O O . ASN A 1 87 ? -19.877 -4.769 23.119 1.00 74.19 87 ASN A O 1
ATOM 715 N N . TRP A 1 88 ? -18.832 -4.788 21.133 1.00 75.75 88 TRP A N 1
ATOM 716 C CA . TRP A 1 88 ? -19.436 -6.042 20.670 1.00 75.75 88 TRP A CA 1
ATOM 717 C C . TRP A 1 88 ? -18.877 -7.259 21.422 1.00 75.75 88 TRP A C 1
ATOM 719 O O . TRP A 1 88 ? -19.658 -8.071 21.908 1.00 75.75 88 TRP A O 1
ATOM 729 N N . LEU A 1 89 ? -17.552 -7.329 21.609 1.00 76.12 89 LEU A N 1
ATOM 730 C CA . LEU A 1 89 ? -16.903 -8.390 22.393 1.00 76.12 89 LEU A CA 1
ATOM 731 C C . LEU A 1 89 ? -17.397 -8.415 23.844 1.00 76.12 89 LEU A C 1
ATOM 733 O O . LEU A 1 89 ? -17.725 -9.477 24.360 1.00 76.12 89 LEU A O 1
ATOM 737 N N . PHE A 1 90 ? -17.513 -7.248 24.486 1.00 76.88 90 PHE A N 1
ATOM 738 C CA . PHE A 1 90 ? -18.034 -7.174 25.852 1.00 76.88 90 PHE A CA 1
ATOM 739 C C . PHE A 1 90 ? -19.474 -7.683 25.966 1.00 76.88 90 PHE A C 1
ATOM 741 O O . PHE A 1 90 ? -19.780 -8.357 26.940 1.00 76.88 90 PHE A O 1
ATOM 748 N N . ARG A 1 91 ? -20.348 -7.416 24.984 1.00 73.50 91 ARG A N 1
ATOM 749 C CA . ARG A 1 91 ? -21.742 -7.908 24.992 1.00 73.50 91 ARG A CA 1
ATOM 750 C C . ARG A 1 91 ? -21.844 -9.423 24.827 1.00 73.50 91 ARG A C 1
ATOM 752 O O . ARG A 1 91 ? -22.710 -10.025 25.440 1.00 73.50 91 ARG A O 1
ATOM 759 N N . LEU A 1 92 ? -20.968 -10.024 24.025 1.00 75.31 92 LEU A N 1
ATOM 760 C CA . LEU A 1 92 ? -20.925 -11.478 23.833 1.00 75.31 92 LEU A CA 1
ATOM 761 C C . LEU A 1 92 ? -20.373 -12.232 25.042 1.00 75.31 92 LEU A C 1
ATOM 763 O O . LEU A 1 92 ? -20.774 -13.359 25.272 1.00 75.31 92 LEU A O 1
ATOM 767 N N . LEU A 1 93 ? -19.456 -11.622 25.797 1.00 71.19 93 LEU A N 1
ATOM 768 C CA . LEU A 1 93 ? -18.872 -12.219 27.004 1.00 71.19 93 LEU A CA 1
ATOM 769 C C . LEU A 1 93 ? -19.706 -11.974 28.275 1.00 71.19 93 LEU A C 1
ATOM 771 O O . LEU A 1 93 ? -19.345 -12.469 29.337 1.00 71.19 93 LEU A O 1
ATOM 775 N N . SER A 1 94 ? -20.771 -11.171 28.188 1.00 65.31 94 SER A N 1
ATOM 776 C CA . SER A 1 94 ? -21.681 -10.853 29.302 1.00 65.31 94 SER A CA 1
ATOM 777 C C . SER A 1 94 ? -23.106 -11.393 29.108 1.00 65.31 94 SER A C 1
ATOM 779 O O . SER A 1 94 ? -23.988 -11.057 29.896 1.00 65.31 94 SER A O 1
ATOM 781 N N . SER A 1 95 ? -23.329 -12.219 28.077 1.00 50.19 95 SER A N 1
ATOM 782 C CA . SER A 1 95 ? -24.506 -13.089 27.888 1.00 50.19 95 SER A CA 1
ATOM 783 C C . SER A 1 95 ? -24.086 -14.544 28.037 1.00 50.19 95 SER A C 1
ATOM 785 O O . SER A 1 95 ? -24.938 -15.342 28.473 1.00 50.19 95 SER A O 1
#

pLDDT: mean 87.61, std 8.71, range [50.19, 96.75]